Protein AF-A0A1C6MLQ5-F1 (afdb_monomer_lite)

Secondary structure (DSSP, 8-state):
-HHHHHHHHHHHHHHHH-HHHHHHHHS--STT----HHHHHHHHHHHHHHHHHHHHHHHTTSS-SS-HHHHHHHHHHHHHHHHHHHHTTSSPPPPP------

pLDDT: mean 89.49, std 13.29, range [40.31, 98.5]

Structure (mmCIF, N/CA/C/O backbone):
data_AF-A0A1C6MLQ5-F1
#
_entry.id   AF-A0A1C6MLQ5-F1
#
loop_
_atom_site.group_PDB
_atom_site.id
_atom_site.type_symbol
_atom_site.label_atom_id
_atom_site.label_alt_id
_atom_site.label_comp_id
_atom_site.label_asym_id
_atom_site.label_entity_id
_atom_site.label_seq_id
_atom_site.pdbx_PDB_ins_code
_atom_site.Cartn_x
_atom_site.Cartn_y
_atom_site.Cartn_z
_atom_site.occupancy
_atom_site.B_iso_or_equiv
_atom_site.auth_seq_id
_atom_site.auth_comp_id
_atom_site.auth_asym_id
_atom_site.auth_atom_id
_atom_site.pdbx_PDB_model_num
ATOM 1 N N . MET A 1 1 ? -11.086 7.960 8.063 1.00 86.25 1 MET A N 1
ATOM 2 C CA . MET A 1 1 ? -11.393 7.531 6.674 1.00 86.25 1 MET A CA 1
ATOM 3 C C . MET A 1 1 ? -10.691 8.344 5.579 1.00 86.25 1 MET A C 1
ATOM 5 O O . MET A 1 1 ? -10.028 7.730 4.751 1.00 86.25 1 MET A O 1
ATOM 9 N N . THR A 1 2 ? -10.755 9.684 5.557 1.00 92.50 2 THR A N 1
ATOM 10 C CA . THR A 1 2 ? -10.156 10.511 4.477 1.00 92.50 2 THR A CA 1
ATOM 11 C C . THR A 1 2 ? -8.665 10.255 4.243 1.00 92.50 2 THR A C 1
ATOM 13 O O . THR A 1 2 ? -8.255 10.014 3.114 1.00 92.50 2 THR A O 1
ATOM 16 N N . ARG A 1 3 ? -7.849 10.227 5.309 1.00 92.50 3 ARG A N 1
ATOM 17 C CA . ARG A 1 3 ? -6.401 9.967 5.201 1.00 92.50 3 ARG A CA 1
ATOM 18 C C . AR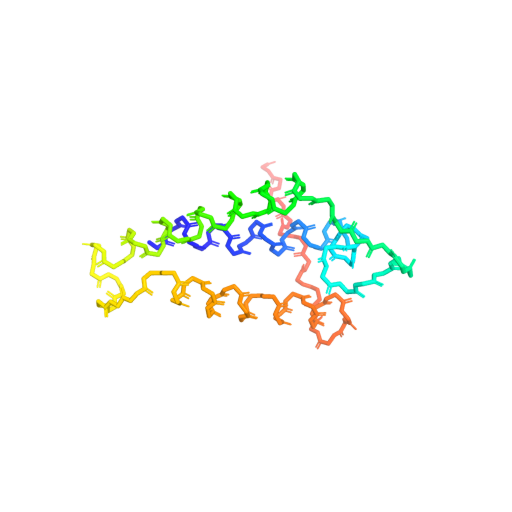G A 1 3 ? -6.094 8.610 4.561 1.00 92.50 3 ARG A C 1
ATOM 20 O O . ARG A 1 3 ? -5.230 8.535 3.699 1.00 92.50 3 ARG A O 1
ATOM 27 N N . LEU A 1 4 ? -6.826 7.566 4.952 1.00 93.38 4 LEU A N 1
ATOM 28 C CA . LEU A 1 4 ? -6.662 6.218 4.406 1.00 93.38 4 LEU A CA 1
ATOM 29 C C . LEU A 1 4 ? -7.022 6.163 2.915 1.00 93.38 4 LEU A C 1
ATOM 31 O O . LEU A 1 4 ? -6.298 5.565 2.128 1.00 93.38 4 LEU A O 1
ATOM 35 N N . SER A 1 5 ? -8.096 6.853 2.520 1.00 93.56 5 SER A N 1
ATOM 36 C CA . SER A 1 5 ? -8.495 6.952 1.109 1.00 93.56 5 SER A CA 1
ATOM 37 C C . SER A 1 5 ? -7.441 7.696 0.283 1.00 93.56 5 SER A C 1
ATOM 39 O O . SER A 1 5 ? -7.050 7.231 -0.782 1.00 93.56 5 SER A O 1
ATOM 41 N N . ASN A 1 6 ? -6.915 8.809 0.807 1.00 94.31 6 ASN A N 1
ATOM 42 C CA . ASN A 1 6 ? -5.864 9.582 0.144 1.00 94.31 6 ASN A CA 1
ATOM 43 C C . ASN A 1 6 ? -4.563 8.784 -0.013 1.00 94.31 6 ASN A C 1
ATOM 45 O O . ASN A 1 6 ? -3.908 8.914 -1.041 1.00 94.31 6 ASN A O 1
ATOM 49 N N . LEU A 1 7 ? -4.199 7.949 0.969 1.00 94.25 7 LEU A N 1
ATOM 50 C CA . LEU A 1 7 ? -3.043 7.054 0.858 1.00 94.25 7 LEU A CA 1
ATOM 51 C C . LEU A 1 7 ? -3.222 6.042 -0.280 1.00 94.25 7 LEU A C 1
ATOM 53 O O . LEU A 1 7 ? -2.306 5.870 -1.078 1.00 94.25 7 LEU A O 1
ATOM 57 N N . GLY A 1 8 ? -4.403 5.425 -0.397 1.00 94.12 8 GLY A N 1
ATOM 58 C CA . GLY A 1 8 ? -4.714 4.516 -1.506 1.00 94.12 8 GLY A CA 1
ATOM 59 C C . GLY A 1 8 ? -4.640 5.208 -2.872 1.00 94.12 8 GLY A C 1
ATOM 60 O O . GLY A 1 8 ? -4.021 4.686 -3.799 1.00 94.12 8 GLY A O 1
ATOM 61 N N . THR A 1 9 ? -5.200 6.418 -2.982 1.00 94.81 9 THR A N 1
ATOM 62 C CA . THR A 1 9 ? -5.115 7.235 -4.203 1.00 94.81 9 THR A CA 1
ATOM 63 C C . THR A 1 9 ? -3.670 7.579 -4.554 1.00 94.81 9 THR A C 1
ATOM 65 O O . THR A 1 9 ? -3.253 7.328 -5.680 1.00 94.81 9 THR A O 1
ATOM 68 N N . ALA A 1 10 ? -2.887 8.082 -3.595 1.00 94.56 10 ALA A N 1
ATOM 69 C CA . ALA A 1 10 ? -1.491 8.453 -3.817 1.00 94.56 10 ALA A CA 1
ATOM 70 C C . ALA A 1 10 ? -0.627 7.244 -4.209 1.00 94.56 10 ALA A C 1
ATOM 72 O O . ALA A 1 10 ? 0.215 7.350 -5.098 1.00 94.56 10 ALA A O 1
ATOM 73 N N . TYR A 1 11 ? -0.869 6.081 -3.593 1.00 94.62 11 TYR A N 1
ATOM 74 C CA . TYR A 1 11 ? -0.200 4.830 -3.946 1.00 94.62 11 TYR A CA 1
ATOM 75 C C . TYR A 1 11 ? -0.447 4.453 -5.411 1.00 94.62 11 TYR A C 1
ATOM 77 O O . TYR A 1 11 ? 0.500 4.196 -6.157 1.00 94.62 11 TYR A O 1
ATOM 85 N N . ARG A 1 12 ? -1.714 4.482 -5.843 1.00 94.81 12 ARG A N 1
ATOM 86 C CA . ARG A 1 12 ? -2.095 4.212 -7.235 1.00 94.81 12 ARG A CA 1
ATOM 87 C C . ARG A 1 12 ? -1.511 5.244 -8.200 1.00 94.81 12 ARG A C 1
ATOM 89 O O . ARG A 1 12 ? -0.950 4.863 -9.222 1.00 94.81 12 ARG A O 1
ATOM 96 N N . GLU A 1 13 ? -1.645 6.534 -7.902 1.00 95.50 13 GLU A N 1
ATOM 97 C CA . GLU A 1 13 ? -1.148 7.615 -8.763 1.00 95.50 13 GLU A CA 1
ATOM 98 C C . GLU A 1 13 ? 0.364 7.519 -8.971 1.00 95.50 13 GLU A C 1
ATOM 100 O O . GLU A 1 13 ? 0.824 7.589 -10.110 1.00 95.50 13 GLU A O 1
ATOM 105 N N . HIS A 1 14 ? 1.124 7.279 -7.900 1.00 94.62 14 HIS A N 1
ATOM 106 C CA . HIS A 1 14 ? 2.568 7.098 -7.994 1.00 94.62 14 HIS A CA 1
ATOM 107 C C . HIS A 1 14 ? 2.930 5.871 -8.836 1.00 94.62 14 HIS A C 1
ATOM 109 O O . HIS A 1 14 ? 3.750 5.974 -9.741 1.00 94.62 14 HIS A O 1
ATOM 115 N N . ALA A 1 15 ? 2.275 4.730 -8.605 1.00 94.75 15 ALA A N 1
ATOM 116 C CA . ALA A 1 15 ? 2.541 3.505 -9.355 1.00 94.75 15 ALA A CA 1
ATOM 117 C C . ALA A 1 15 ? 2.273 3.644 -10.866 1.00 94.75 15 ALA A C 1
ATOM 119 O O . ALA A 1 15 ? 2.998 3.079 -11.683 1.00 94.75 15 ALA A O 1
ATOM 120 N N . LEU A 1 16 ? 1.247 4.412 -11.248 1.00 93.69 16 LEU A N 1
ATOM 121 C CA . LEU A 1 16 ? 0.911 4.660 -12.652 1.00 93.69 16 LEU A CA 1
ATOM 122 C C . LEU A 1 16 ? 1.810 5.710 -13.314 1.00 93.69 16 LEU A C 1
ATOM 124 O O . LEU A 1 16 ? 2.064 5.600 -14.516 1.00 93.69 16 LEU A O 1
ATOM 128 N N . ALA A 1 17 ? 2.259 6.716 -12.557 1.00 95.50 17 ALA A N 1
ATOM 129 C CA . ALA A 1 17 ? 3.205 7.725 -13.028 1.00 95.50 17 ALA A CA 1
ATOM 130 C C . ALA A 1 17 ? 4.619 7.146 -13.191 1.00 95.50 17 ALA A C 1
ATOM 132 O O . ALA A 1 17 ? 5.303 7.459 -14.161 1.00 95.50 17 ALA A O 1
ATOM 133 N N . GLU A 1 18 ? 5.013 6.253 -12.281 1.00 95.12 18 GLU A N 1
ATOM 134 C CA . GLU A 1 18 ? 6.370 5.725 -12.144 1.00 95.12 18 GLU A CA 1
ATOM 135 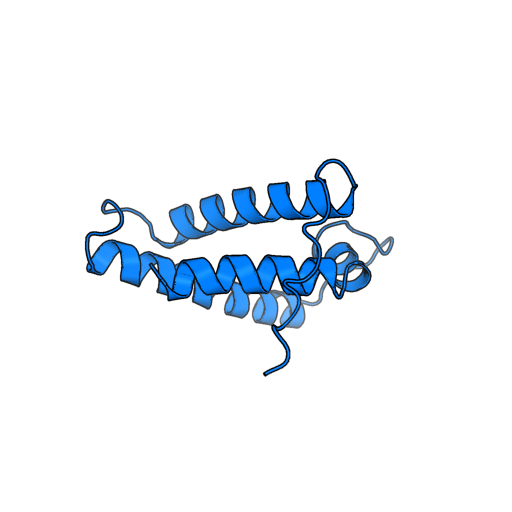C C . GLU A 1 18 ? 6.415 4.180 -12.201 1.00 95.12 18 GLU A C 1
ATOM 137 O O . GLU A 1 18 ? 6.923 3.520 -11.284 1.00 95.12 18 GLU A O 1
ATOM 142 N N . PRO A 1 19 ? 5.915 3.542 -13.281 1.00 92.56 19 PRO A N 1
ATOM 143 C CA . PRO A 1 19 ? 5.790 2.085 -13.347 1.00 92.56 19 PRO A CA 1
ATOM 144 C C . PRO A 1 19 ? 7.144 1.364 -13.285 1.00 92.56 19 PRO A C 1
ATOM 146 O O . PRO A 1 19 ? 7.217 0.237 -12.807 1.00 92.56 19 PRO A O 1
ATOM 149 N N . ALA A 1 20 ? 8.238 1.995 -13.724 1.00 92.06 20 ALA A N 1
ATOM 150 C CA . ALA A 1 20 ? 9.575 1.410 -13.611 1.00 92.06 20 ALA A CA 1
ATOM 151 C C . ALA A 1 20 ? 10.018 1.266 -12.144 1.00 92.06 20 ALA A C 1
ATOM 153 O O . ALA A 1 20 ? 10.507 0.204 -11.757 1.00 92.06 20 ALA A O 1
ATOM 154 N N . TYR A 1 21 ? 9.795 2.290 -11.313 1.00 91.81 21 TYR A N 1
ATOM 155 C CA . TYR A 1 21 ? 10.105 2.227 -9.883 1.00 91.81 21 TYR A CA 1
ATOM 156 C C . TYR A 1 21 ? 9.211 1.221 -9.160 1.00 91.81 21 TYR A C 1
ATOM 158 O O . TYR A 1 21 ? 9.711 0.420 -8.371 1.00 91.81 21 TYR A O 1
ATOM 166 N N . TYR A 1 22 ? 7.919 1.181 -9.498 1.00 93.56 22 TYR A N 1
ATOM 167 C CA . TYR A 1 22 ? 6.996 0.175 -8.969 1.00 93.56 22 TYR A CA 1
ATOM 168 C C . TYR A 1 22 ? 7.508 -1.255 -9.201 1.00 93.56 22 TYR A C 1
ATOM 170 O O . TYR A 1 22 ? 7.556 -2.075 -8.282 1.00 93.56 22 TYR A O 1
ATOM 178 N N . ARG A 1 23 ? 7.982 -1.535 -10.419 1.00 91.88 23 ARG A N 1
ATOM 179 C CA . ARG A 1 23 ? 8.553 -2.832 -10.792 1.00 91.88 23 ARG A CA 1
ATOM 180 C C . ARG A 1 23 ? 9.844 -3.171 -10.049 1.00 91.88 23 ARG A C 1
ATOM 182 O O . ARG A 1 23 ? 10.041 -4.323 -9.667 1.00 91.88 23 ARG A O 1
ATOM 189 N N . VAL A 1 24 ? 10.713 -2.188 -9.812 1.00 91.50 24 VAL A N 1
ATOM 190 C CA . VAL A 1 24 ? 11.918 -2.376 -8.983 1.00 91.50 24 VAL A CA 1
ATOM 191 C C . VAL A 1 24 ? 11.538 -2.737 -7.547 1.00 91.50 24 VAL A C 1
ATOM 193 O O . VAL A 1 24 ? 12.150 -3.628 -6.961 1.00 91.50 24 VAL A O 1
ATOM 196 N N . MET A 1 25 ? 10.519 -2.079 -6.990 1.00 90.62 25 MET A N 1
ATOM 197 C CA . MET A 1 25 ? 10.081 -2.307 -5.612 1.00 90.62 25 MET A CA 1
ATOM 198 C C . MET A 1 25 ? 9.403 -3.669 -5.415 1.00 90.62 25 MET A C 1
ATOM 200 O O . MET A 1 25 ? 9.605 -4.288 -4.371 1.00 90.62 25 MET A O 1
ATOM 204 N N . PHE A 1 26 ? 8.608 -4.139 -6.387 1.00 90.44 26 PHE A N 1
ATOM 205 C CA . PHE A 1 26 ? 7.689 -5.267 -6.166 1.00 90.44 26 PHE A CA 1
ATOM 206 C C . PHE A 1 26 ? 7.798 -6.432 -7.164 1.00 90.44 26 PHE A C 1
ATOM 208 O O . PHE A 1 26 ? 7.446 -7.552 -6.806 1.00 90.44 26 PHE A O 1
ATOM 215 N N . GLU A 1 27 ? 8.309 -6.223 -8.381 1.00 86.69 27 GLU A N 1
ATOM 216 C CA . GLU A 1 27 ? 8.279 -7.228 -9.466 1.00 86.69 27 GLU A CA 1
ATOM 217 C C . GLU A 1 27 ? 9.649 -7.854 -9.775 1.00 86.69 27 GLU A C 1
ATOM 219 O O . GLU A 1 27 ? 9.800 -8.537 -10.784 1.00 86.69 27 GLU A O 1
ATOM 224 N N . GLN A 1 28 ? 10.664 -7.641 -8.926 1.00 84.19 28 GLN A N 1
ATOM 225 C CA . GLN A 1 28 ? 12.021 -8.180 -9.138 1.00 84.19 28 GLN A CA 1
ATOM 226 C C . GLN A 1 28 ? 12.590 -7.830 -10.532 1.00 84.19 28 GLN A C 1
ATOM 228 O O . GLN A 1 28 ? 13.257 -8.638 -11.176 1.00 84.19 28 GLN A O 1
ATOM 233 N N . ALA A 1 29 ? 12.331 -6.610 -11.011 1.00 87.06 29 ALA A N 1
ATOM 234 C CA . ALA A 1 29 ? 12.623 -6.215 -12.391 1.00 87.06 29 ALA A CA 1
ATOM 235 C C . ALA A 1 29 ? 14.113 -6.203 -12.772 1.00 87.06 29 ALA A C 1
ATOM 237 O O . ALA A 1 29 ? 14.448 -6.162 -13.955 1.00 87.06 29 ALA A O 1
ATOM 238 N N . VAL A 1 30 ? 15.007 -6.221 -11.782 1.00 89.62 30 VAL A N 1
ATOM 239 C CA . VAL A 1 30 ? 16.457 -6.238 -11.977 1.00 89.62 30 VAL A CA 1
ATOM 240 C C . VAL A 1 30 ? 17.005 -7.567 -11.446 1.00 89.62 30 VAL A C 1
ATOM 242 O O . VAL A 1 30 ? 17.006 -7.778 -10.230 1.00 89.62 30 VAL A O 1
ATOM 245 N N . PRO A 1 31 ? 17.489 -8.470 -12.320 1.00 90.81 31 PRO A N 1
ATOM 246 C CA . PRO A 1 31 ? 18.065 -9.740 -11.895 1.00 90.81 31 PRO A CA 1
ATOM 247 C C . PRO A 1 31 ? 19.196 -9.549 -10.882 1.00 90.81 31 PRO A C 1
ATOM 249 O O . PRO A 1 31 ? 20.128 -8.780 -11.104 1.00 90.81 31 PRO A O 1
ATOM 252 N N . GLY A 1 32 ? 19.111 -10.257 -9.756 1.00 90.38 32 GLY A N 1
ATOM 253 C CA . GLY A 1 32 ? 20.127 -10.214 -8.700 1.00 90.38 32 GLY A CA 1
ATOM 254 C C . GLY A 1 32 ? 20.106 -8.955 -7.828 1.00 90.38 32 GLY A C 1
ATOM 255 O O . GLY A 1 32 ? 20.874 -8.887 -6.868 1.00 90.38 32 GLY A O 1
ATOM 256 N N . PHE A 1 33 ? 19.224 -7.987 -8.096 1.00 90.81 33 PHE A N 1
ATOM 257 C CA . PHE A 1 33 ? 19.053 -6.842 -7.212 1.00 90.81 33 PHE A CA 1
ATOM 258 C C . PHE A 1 33 ? 18.469 -7.283 -5.870 1.00 90.81 33 PHE A C 1
ATOM 260 O O . PHE A 1 33 ? 17.472 -8.002 -5.801 1.00 90.81 33 PHE A O 1
ATOM 267 N N . ARG A 1 34 ? 19.082 -6.810 -4.787 1.00 89.94 34 ARG A N 1
ATOM 268 C CA . ARG A 1 34 ? 18.533 -6.901 -3.438 1.00 89.94 34 ARG A CA 1
ATOM 269 C C . ARG A 1 34 ? 18.586 -5.517 -2.802 1.00 89.94 34 ARG A C 1
ATOM 271 O O . ARG A 1 34 ? 19.652 -4.900 -2.838 1.00 89.94 34 ARG A O 1
ATOM 278 N N . PRO A 1 35 ? 17.479 -5.024 -2.222 1.00 89.62 35 PRO A N 1
ATOM 279 C CA . PRO A 1 35 ? 17.505 -3.758 -1.507 1.00 89.62 35 PRO A CA 1
ATOM 280 C C . PRO A 1 35 ? 18.462 -3.852 -0.314 1.00 89.62 35 PRO A C 1
ATOM 282 O O . PRO A 1 35 ? 18.579 -4.900 0.328 1.00 89.62 35 PRO A O 1
ATOM 285 N N . SER A 1 36 ? 19.151 -2.751 -0.020 1.00 93.88 36 SER A N 1
ATOM 286 C CA . SER A 1 36 ? 19.985 -2.650 1.176 1.00 93.88 36 SER A CA 1
ATOM 287 C C . SER A 1 36 ? 19.123 -2.677 2.444 1.00 93.88 36 SER A C 1
ATOM 289 O O . SER A 1 36 ? 17.924 -2.392 2.409 1.00 93.88 36 SER A O 1
ATOM 291 N N . ALA A 1 37 ? 19.742 -2.973 3.589 1.00 94.31 37 ALA A N 1
ATOM 292 C CA . ALA A 1 37 ? 19.061 -2.896 4.882 1.00 94.31 37 ALA A CA 1
ATOM 293 C C . ALA A 1 37 ? 18.503 -1.486 5.157 1.00 94.31 37 ALA A C 1
ATOM 295 O O . ALA A 1 37 ? 17.399 -1.351 5.675 1.00 94.31 37 ALA A O 1
ATOM 296 N N . GLU A 1 38 ? 19.230 -0.445 4.746 1.00 94.50 38 GLU A N 1
ATOM 297 C CA . GLU A 1 38 ? 18.781 0.947 4.833 1.00 94.50 38 GLU A CA 1
ATOM 298 C C . GLU A 1 38 ? 17.540 1.201 3.966 1.00 94.50 38 GLU A C 1
ATOM 300 O O . GLU A 1 38 ? 16.557 1.758 4.449 1.00 94.50 38 GLU A O 1
ATOM 305 N N . ALA A 1 39 ? 17.532 0.723 2.716 1.00 90.88 39 ALA A N 1
ATOM 306 C CA . ALA A 1 39 ? 16.374 0.857 1.835 1.00 90.88 39 ALA A CA 1
ATOM 307 C C . ALA A 1 39 ? 15.138 0.133 2.396 1.00 90.88 39 ALA A C 1
ATOM 309 O O . ALA A 1 39 ? 14.027 0.657 2.324 1.00 90.88 39 ALA A O 1
ATOM 310 N N . LEU A 1 40 ? 15.325 -1.046 2.999 1.00 90.19 40 LEU A N 1
ATOM 311 C CA . LEU A 1 40 ? 14.251 -1.778 3.676 1.00 90.19 40 LEU A CA 1
ATOM 312 C C . LEU A 1 40 ? 13.731 -1.033 4.913 1.00 90.19 40 LEU A C 1
ATOM 314 O O . LEU A 1 40 ? 12.521 -0.997 5.132 1.00 90.19 40 LEU A O 1
ATOM 318 N N . ALA A 1 41 ? 14.617 -0.410 5.693 1.00 90.75 41 ALA A N 1
ATOM 319 C CA . ALA A 1 41 ? 14.223 0.405 6.840 1.00 90.75 41 ALA A CA 1
ATOM 320 C C . ALA A 1 41 ? 13.390 1.619 6.400 1.00 90.75 41 ALA A C 1
ATOM 322 O O . ALA A 1 41 ? 12.318 1.861 6.950 1.00 90.75 41 ALA A O 1
ATOM 323 N N . VAL A 1 42 ? 13.816 2.327 5.349 1.00 89.50 42 VAL A N 1
ATOM 324 C CA . VAL A 1 42 ? 13.047 3.435 4.760 1.00 89.50 42 VAL A CA 1
ATOM 325 C C . VAL A 1 42 ? 11.689 2.947 4.246 1.00 89.50 42 VAL A C 1
ATOM 327 O O . VAL A 1 42 ? 10.667 3.570 4.534 1.00 89.50 42 VAL A O 1
ATOM 330 N N . ALA A 1 43 ? 11.635 1.807 3.553 1.00 87.69 43 ALA A N 1
ATOM 331 C CA . ALA A 1 43 ? 10.374 1.234 3.081 1.00 87.69 43 ALA A CA 1
ATOM 332 C C . ALA A 1 43 ? 9.402 0.914 4.233 1.00 87.69 43 ALA A C 1
ATOM 334 O O . ALA A 1 43 ? 8.200 1.152 4.103 1.00 87.69 43 ALA A O 1
ATOM 335 N N . ALA A 1 44 ? 9.907 0.437 5.376 1.00 87.75 44 ALA A N 1
ATOM 336 C CA . ALA A 1 44 ? 9.086 0.182 6.559 1.00 87.75 44 ALA A CA 1
ATOM 337 C C . ALA A 1 44 ? 8.418 1.465 7.085 1.00 87.75 44 ALA A C 1
ATOM 339 O O . ALA A 1 44 ? 7.222 1.443 7.381 1.00 87.75 44 ALA A O 1
ATOM 340 N N . THR A 1 45 ? 9.131 2.599 7.099 1.00 88.38 45 THR A N 1
ATOM 341 C CA . THR A 1 45 ? 8.557 3.888 7.539 1.00 88.38 45 THR A CA 1
ATOM 342 C C . THR A 1 45 ? 7.394 4.357 6.664 1.00 88.38 45 THR A C 1
ATOM 344 O O . THR A 1 45 ? 6.425 4.931 7.161 1.00 88.38 45 THR A O 1
ATOM 347 N N . ALA A 1 46 ? 7.417 4.056 5.361 1.00 83.69 46 ALA A N 1
ATOM 348 C CA . ALA A 1 46 ? 6.308 4.397 4.471 1.00 83.69 46 ALA A CA 1
ATOM 349 C C . ALA A 1 46 ? 5.027 3.628 4.844 1.00 83.69 46 ALA A C 1
ATOM 351 O O . ALA A 1 46 ? 3.914 4.147 4.716 1.00 83.69 46 ALA A O 1
ATOM 352 N N . PHE A 1 47 ? 5.177 2.403 5.355 1.00 90.38 47 PHE A N 1
ATOM 353 C CA . PHE A 1 47 ? 4.056 1.574 5.781 1.00 90.38 47 PHE A CA 1
ATOM 354 C C . PHE A 1 47 ? 3.419 2.063 7.092 1.00 90.38 47 PHE A C 1
ATOM 356 O O . PHE A 1 47 ? 2.204 1.939 7.266 1.00 90.38 47 PHE A O 1
ATOM 363 N N . GLU A 1 48 ? 4.189 2.696 7.982 1.00 93.94 48 GLU A N 1
ATOM 364 C CA . GLU A 1 48 ? 3.685 3.249 9.251 1.00 93.94 48 GLU A CA 1
ATOM 365 C C . GLU A 1 48 ? 2.547 4.256 9.043 1.00 93.94 48 GLU A C 1
ATOM 367 O O . GLU A 1 48 ? 1.585 4.279 9.814 1.00 93.94 48 GLU A O 1
ATOM 372 N N . ALA A 1 49 ? 2.588 5.038 7.959 1.00 92.75 49 ALA A N 1
ATOM 373 C CA . ALA A 1 49 ? 1.513 5.966 7.611 1.00 92.75 49 ALA A CA 1
ATOM 374 C C . ALA A 1 49 ? 0.169 5.254 7.368 1.00 92.75 49 ALA A C 1
ATOM 376 O O . ALA A 1 49 ? -0.884 5.798 7.718 1.00 92.75 49 ALA A O 1
ATOM 377 N N . SER A 1 50 ? 0.204 4.043 6.803 1.00 94.56 50 SER A N 1
ATOM 378 C CA . SER A 1 50 ? -0.984 3.212 6.578 1.00 94.56 50 SER A CA 1
ATOM 379 C C . SER A 1 50 ? -1.517 2.662 7.895 1.00 94.56 50 SER A C 1
ATOM 381 O O . SER A 1 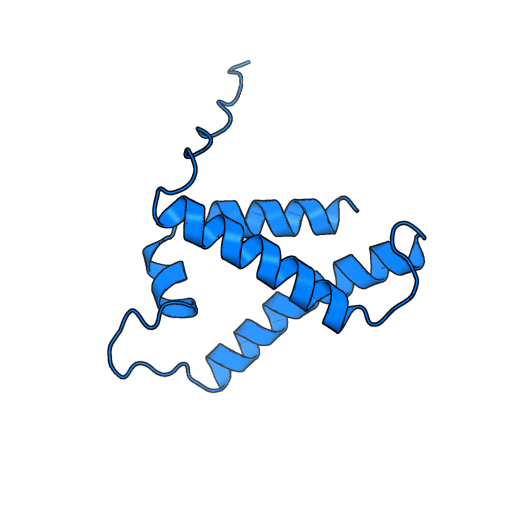50 ? -2.706 2.817 8.174 1.00 94.56 50 SER A O 1
ATOM 383 N N . THR A 1 51 ? -0.641 2.117 8.745 1.00 97.12 51 THR A N 1
ATOM 384 C CA . THR A 1 51 ? -1.011 1.641 10.087 1.00 97.12 51 THR A CA 1
ATOM 385 C C . THR A 1 51 ? -1.642 2.762 10.913 1.00 97.12 51 THR A C 1
ATOM 387 O O . THR A 1 51 ? -2.740 2.591 11.432 1.00 97.12 51 THR A O 1
ATOM 390 N N . ALA A 1 52 ? -1.032 3.951 10.945 1.00 97.38 52 ALA A N 1
ATOM 391 C CA . ALA A 1 52 ? -1.566 5.103 11.672 1.00 97.38 52 ALA A CA 1
ATOM 392 C C . ALA A 1 52 ? -2.934 5.565 11.135 1.00 97.38 52 ALA A C 1
ATOM 394 O O . ALA A 1 52 ? -3.820 5.947 11.903 1.00 97.38 52 ALA A O 1
ATOM 395 N N . ALA A 1 53 ? -3.137 5.529 9.813 1.00 97.19 53 ALA A N 1
ATOM 396 C CA . ALA A 1 53 ? -4.424 5.870 9.212 1.00 97.19 53 ALA A CA 1
ATOM 397 C C . ALA A 1 53 ? -5.517 4.843 9.552 1.00 97.19 53 ALA A C 1
ATOM 399 O O . ALA A 1 53 ? -6.675 5.233 9.728 1.00 97.19 53 ALA A O 1
ATOM 400 N N . VAL A 1 54 ? -5.159 3.561 9.659 1.00 98.25 54 VAL A N 1
ATOM 401 C CA . VAL A 1 54 ? -6.059 2.490 10.104 1.00 98.25 54 VAL A CA 1
ATOM 402 C C . VAL A 1 54 ? -6.391 2.633 11.587 1.00 98.25 54 VAL A C 1
ATOM 404 O O . VAL A 1 54 ? -7.574 2.603 11.916 1.00 98.25 54 VAL A O 1
ATOM 407 N N . THR A 1 55 ? -5.407 2.880 12.458 1.00 98.38 55 THR A N 1
ATOM 408 C CA . THR A 1 55 ? -5.632 3.158 13.889 1.00 98.38 55 THR A CA 1
ATOM 409 C C . THR A 1 55 ? -6.648 4.281 14.068 1.00 98.38 55 THR A C 1
ATOM 411 O O . THR A 1 55 ? -7.669 4.085 14.714 1.00 98.38 55 THR A O 1
ATOM 414 N N . ALA A 1 56 ? -6.478 5.403 13.362 1.00 98.06 56 ALA A N 1
ATOM 415 C CA . ALA A 1 56 ? -7.442 6.503 13.414 1.00 98.06 56 ALA A CA 1
ATOM 416 C C . ALA A 1 56 ? -8.855 6.113 12.920 1.00 98.06 56 ALA A C 1
ATOM 418 O O . ALA A 1 56 ? -9.853 6.703 13.341 1.00 98.06 56 ALA A O 1
ATOM 419 N N . CYS A 1 57 ? -8.978 5.143 12.006 1.00 98.31 57 CYS A N 1
ATOM 420 C CA . CYS A 1 57 ? -10.283 4.621 11.585 1.00 98.31 57 CYS A CA 1
ATOM 421 C C . CYS A 1 57 ? -10.913 3.706 12.646 1.00 98.31 57 CYS A C 1
ATOM 423 O O . CYS A 1 57 ? -12.132 3.727 12.791 1.00 98.31 57 CYS A O 1
ATOM 425 N N . ILE A 1 58 ? -10.109 2.950 13.395 1.00 98.50 58 ILE A N 1
ATOM 426 C CA . ILE A 1 58 ? -10.575 2.147 14.533 1.00 98.50 58 ILE A CA 1
ATOM 427 C C . ILE A 1 58 ? -11.018 3.068 15.677 1.00 98.50 58 ILE A C 1
ATOM 429 O O . ILE A 1 58 ? -12.147 2.951 16.143 1.00 98.50 58 ILE A O 1
ATOM 433 N N . ASP A 1 59 ? -10.187 4.042 16.057 1.00 98.00 59 ASP A N 1
ATOM 434 C CA . ASP A 1 59 ? -10.453 4.966 17.171 1.00 98.00 59 ASP A CA 1
ATOM 435 C C . ASP A 1 59 ? -11.707 5.824 16.945 1.00 98.00 59 ASP A C 1
ATOM 437 O O . ASP A 1 59 ? -12.419 6.173 17.883 1.00 98.00 59 ASP A O 1
ATOM 441 N N . SER A 1 60 ? -12.009 6.146 15.684 1.00 97.56 60 SER A N 1
ATOM 442 C CA . SER A 1 60 ? -13.234 6.867 15.307 1.00 97.56 60 SER A CA 1
ATOM 443 C C . SER A 1 60 ? -14.473 5.973 15.171 1.00 97.56 60 SER A C 1
ATOM 445 O O . SER A 1 60 ? -15.549 6.476 14.852 1.00 97.56 60 SER A O 1
ATOM 447 N N . GLY A 1 61 ? -14.340 4.657 15.363 1.00 97.75 61 GLY A N 1
ATOM 448 C CA . GLY A 1 61 ? -15.419 3.680 15.193 1.00 97.75 61 GLY A CA 1
ATOM 449 C C . GLY A 1 61 ? -15.808 3.405 13.737 1.00 97.75 61 GLY A C 1
ATOM 450 O O . GLY A 1 61 ? -16.780 2.695 13.488 1.00 97.75 61 GLY A O 1
ATOM 451 N N . 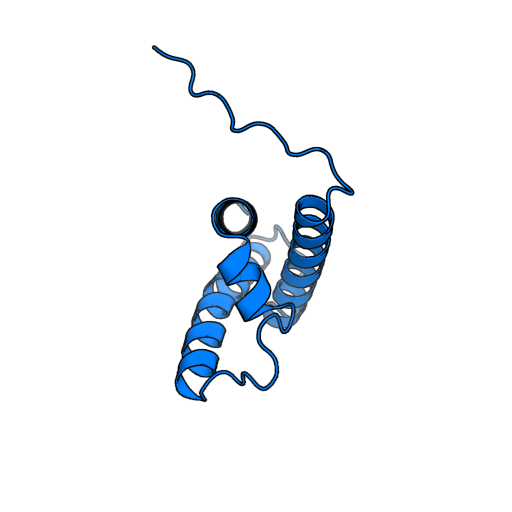ALA A 1 62 ? -15.069 3.944 12.761 1.00 97.56 62 ALA A N 1
ATOM 452 C CA . ALA A 1 62 ? -15.314 3.679 11.345 1.00 97.56 62 ALA A CA 1
ATOM 453 C C . ALA A 1 62 ? -14.965 2.230 10.973 1.00 97.56 62 ALA A C 1
ATOM 455 O O . ALA A 1 62 ? -15.630 1.632 10.127 1.00 97.56 62 ALA A O 1
ATOM 456 N N . PHE A 1 63 ? -13.926 1.670 11.599 1.00 97.81 63 PHE A N 1
ATOM 457 C CA . PHE A 1 63 ? -13.557 0.258 11.507 1.00 97.81 63 PHE A CA 1
ATOM 458 C C . PHE A 1 63 ? -13.884 -0.469 12.812 1.00 97.81 63 PHE A C 1
ATOM 460 O O . PHE A 1 63 ? -13.883 0.122 13.890 1.00 97.81 63 PHE A O 1
ATOM 467 N N . ARG A 1 64 ? -14.138 -1.779 12.715 1.00 97.50 64 ARG A N 1
ATOM 468 C CA .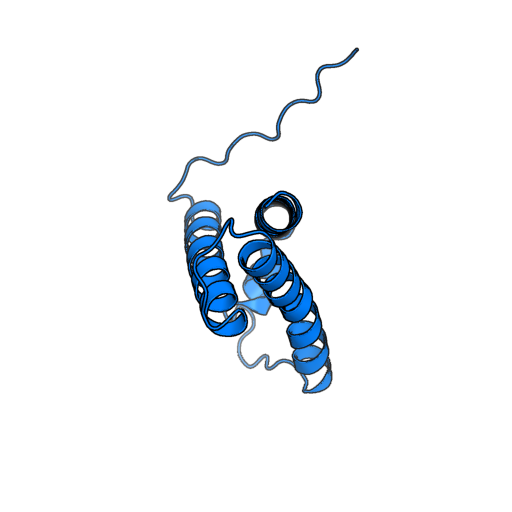 ARG A 1 64 ? -14.250 -2.640 13.899 1.00 97.50 64 ARG A CA 1
ATOM 469 C C . ARG A 1 64 ? -12.895 -2.703 14.626 1.00 97.50 64 ARG A C 1
ATOM 471 O O . ARG A 1 64 ? -11.867 -2.643 13.949 1.00 97.50 64 ARG A O 1
ATOM 478 N N . PRO A 1 65 ? -12.876 -2.874 15.961 1.00 97.56 65 PRO A N 1
ATOM 479 C CA . PRO A 1 65 ? -11.639 -3.122 16.699 1.00 97.56 65 PRO A CA 1
ATOM 480 C C . PRO A 1 65 ? -10.860 -4.322 16.140 1.00 97.56 65 PRO A C 1
ATOM 482 O O . PRO A 1 65 ? -11.463 -5.335 15.781 1.00 97.56 65 PRO A O 1
ATOM 485 N N . GLY A 1 66 ? -9.531 -4.212 16.083 1.00 97.06 66 GLY A N 1
ATOM 486 C CA . GLY A 1 66 ? -8.632 -5.247 15.564 1.00 97.06 66 GLY A CA 1
ATOM 487 C C . GLY A 1 66 ? -7.177 -4.774 15.501 1.00 97.06 66 GLY A C 1
ATOM 488 O O . GLY A 1 66 ? -6.877 -3.642 15.885 1.00 97.06 66 GLY A O 1
ATOM 489 N N . ASP A 1 67 ? -6.275 -5.629 15.010 1.00 98.19 67 ASP A N 1
ATOM 490 C CA . ASP A 1 67 ? -4.879 -5.247 14.772 1.00 98.19 67 ASP A CA 1
ATOM 491 C C . ASP A 1 67 ? -4.781 -4.309 13.557 1.00 98.19 67 ASP A C 1
ATOM 493 O O . ASP A 1 67 ? -5.003 -4.700 12.407 1.00 98.19 67 ASP A O 1
ATOM 497 N N . ALA A 1 68 ? -4.424 -3.049 13.816 1.00 97.75 68 ALA A N 1
ATOM 498 C CA . ALA A 1 68 ? -4.266 -2.036 12.783 1.00 97.75 68 ALA A CA 1
ATOM 499 C C . ALA A 1 68 ? -3.192 -2.409 11.750 1.00 97.75 68 ALA A C 1
ATOM 501 O O . ALA A 1 68 ? -3.334 -2.064 10.574 1.00 97.75 68 ALA A O 1
ATOM 502 N N . GLN A 1 69 ? -2.136 -3.118 12.158 1.00 97.06 69 GLN A N 1
ATOM 503 C CA . GLN A 1 69 ? -1.064 -3.519 11.255 1.00 97.06 69 GLN A CA 1
ATOM 504 C C . GLN A 1 69 ? -1.528 -4.628 10.306 1.00 97.06 69 GLN A C 1
ATOM 506 O O . GLN A 1 69 ? -1.220 -4.582 9.113 1.00 97.06 69 GLN A O 1
ATOM 511 N N . GLU A 1 70 ? -2.285 -5.606 10.799 1.00 98.00 70 GLU A N 1
ATOM 512 C CA . GLU A 1 70 ? -2.889 -6.650 9.967 1.00 98.00 70 GLU A CA 1
ATOM 513 C C . GLU A 1 70 ? -3.905 -6.066 8.979 1.00 98.00 70 GLU A C 1
ATOM 515 O O . GLU A 1 70 ? -3.822 -6.319 7.775 1.00 98.00 70 GLU A O 1
ATOM 520 N N . ILE A 1 71 ? -4.800 -5.195 9.451 1.00 98.06 71 ILE A N 1
ATOM 521 C CA . ILE A 1 71 ? -5.776 -4.514 8.593 1.00 98.06 71 ILE A CA 1
ATOM 522 C C . ILE A 1 71 ? -5.061 -3.672 7.523 1.00 98.06 71 ILE A C 1
ATOM 524 O O . ILE A 1 71 ? -5.425 -3.734 6.347 1.00 98.06 71 ILE A O 1
ATOM 528 N N . ALA A 1 72 ? -4.011 -2.928 7.888 1.00 96.94 72 ALA A N 1
ATOM 529 C CA . ALA A 1 72 ? -3.213 -2.162 6.930 1.00 96.94 72 ALA A CA 1
ATOM 530 C C . ALA A 1 72 ? -2.560 -3.061 5.868 1.00 96.94 72 ALA A C 1
ATOM 532 O O . ALA A 1 72 ? -2.559 -2.700 4.690 1.00 96.94 72 ALA A O 1
ATOM 533 N N . LYS A 1 73 ? -2.056 -4.246 6.245 1.00 96.69 73 LYS A N 1
ATOM 534 C CA . LYS A 1 73 ? -1.471 -5.213 5.296 1.00 96.69 73 LYS A CA 1
ATOM 535 C C . LYS A 1 73 ? -2.514 -5.726 4.309 1.00 96.69 73 LYS A C 1
ATOM 537 O O . LYS A 1 73 ? -2.222 -5.796 3.120 1.00 96.69 73 LYS A O 1
ATOM 542 N N . ILE A 1 74 ? -3.724 -6.036 4.775 1.00 97.25 74 ILE A N 1
ATOM 543 C CA . ILE A 1 74 ? -4.827 -6.500 3.918 1.00 97.25 74 ILE A CA 1
ATOM 544 C C . ILE A 1 74 ? -5.234 -5.408 2.922 1.00 97.25 74 ILE A C 1
ATOM 546 O O . ILE A 1 74 ? -5.356 -5.668 1.725 1.00 97.25 74 ILE A O 1
ATOM 550 N N . LEU A 1 75 ? -5.400 -4.171 3.398 1.00 96.19 75 LEU A N 1
ATOM 551 C CA . LEU A 1 75 ? -5.743 -3.031 2.545 1.00 96.19 75 LEU A CA 1
ATOM 552 C C . LEU A 1 75 ? -4.650 -2.731 1.518 1.00 96.19 75 LEU A C 1
ATOM 554 O O . LEU A 1 75 ? -4.951 -2.441 0.356 1.00 96.19 75 LEU A O 1
ATOM 558 N N . TRP A 1 76 ? -3.387 -2.827 1.932 1.00 95.69 76 TRP A N 1
ATOM 559 C CA . TRP A 1 76 ? -2.255 -2.682 1.032 1.00 95.69 76 TRP A CA 1
ATOM 560 C C . TRP A 1 76 ? -2.213 -3.808 -0.001 1.00 95.69 76 TRP A C 1
ATOM 562 O O . TRP A 1 76 ? -2.085 -3.507 -1.180 1.00 95.69 76 TRP A O 1
ATOM 572 N N . ALA A 1 77 ? -2.418 -5.069 0.388 1.00 96.81 77 ALA A N 1
ATOM 573 C CA . ALA A 1 77 ? -2.464 -6.202 -0.536 1.00 96.81 77 ALA A CA 1
ATOM 574 C C . ALA A 1 77 ? -3.582 -6.055 -1.584 1.00 96.81 77 ALA A C 1
ATOM 576 O O . ALA A 1 77 ? -3.346 -6.269 -2.773 1.00 96.81 77 ALA A O 1
ATOM 577 N N . ALA A 1 78 ? -4.777 -5.625 -1.165 1.00 96.25 78 ALA A N 1
ATOM 578 C CA . ALA A 1 78 ? -5.887 -5.356 -2.078 1.00 96.25 78 ALA A CA 1
ATOM 579 C C . ALA A 1 78 ? -5.558 -4.216 -3.058 1.00 96.25 78 ALA A C 1
ATOM 581 O O . ALA A 1 78 ? -5.763 -4.351 -4.265 1.00 96.25 78 ALA A O 1
ATOM 582 N N . SER A 1 79 ? -4.995 -3.115 -2.550 1.00 95.12 79 SER A N 1
ATOM 583 C CA . SER A 1 79 ? -4.579 -1.972 -3.374 1.00 95.12 79 SER A CA 1
ATOM 584 C C . SER A 1 79 ? -3.454 -2.349 -4.340 1.00 95.12 79 SER A C 1
ATOM 586 O O . SER A 1 79 ? -3.494 -1.977 -5.508 1.00 95.12 79 SER A O 1
ATOM 588 N N . HIS A 1 80 ? -2.473 -3.117 -3.868 1.00 95.69 80 HIS A N 1
ATOM 589 C CA . HIS A 1 80 ? -1.354 -3.630 -4.645 1.00 95.69 80 HIS A CA 1
ATOM 590 C C . HIS A 1 80 ? -1.848 -4.498 -5.801 1.00 95.69 80 HIS A C 1
ATOM 592 O O . HIS A 1 80 ? -1.541 -4.197 -6.948 1.00 95.69 80 HIS A O 1
ATOM 598 N N . GLY A 1 81 ? -2.697 -5.494 -5.527 1.00 95.19 81 GLY A N 1
ATOM 599 C CA . GLY A 1 81 ? -3.280 -6.343 -6.567 1.00 95.19 81 GLY A CA 1
ATOM 600 C C . GLY A 1 81 ? -4.060 -5.544 -7.614 1.00 95.19 81 GLY A C 1
ATOM 601 O O . GLY A 1 81 ? -3.877 -5.759 -8.810 1.00 95.19 81 GLY A O 1
ATOM 602 N N . ALA A 1 82 ? -4.878 -4.579 -7.183 1.00 94.88 82 ALA A N 1
ATOM 603 C CA . ALA A 1 82 ? -5.636 -3.731 -8.101 1.00 94.88 82 ALA A CA 1
ATOM 604 C C . ALA A 1 82 ? -4.727 -2.888 -9.013 1.00 94.88 82 ALA A C 1
ATOM 606 O O . ALA A 1 82 ? -4.948 -2.829 -10.223 1.00 94.88 82 ALA A O 1
ATOM 607 N N . VAL A 1 83 ? -3.685 -2.276 -8.446 1.00 94.94 83 VAL A N 1
ATOM 608 C CA . VAL A 1 83 ? -2.707 -1.465 -9.183 1.00 94.94 83 VAL A CA 1
ATOM 609 C C . VAL A 1 83 ? -1.878 -2.318 -10.143 1.00 94.94 83 VAL A C 1
ATOM 611 O O . VAL A 1 83 ? -1.722 -1.930 -11.299 1.00 94.94 83 VAL A O 1
ATOM 614 N N . SER A 1 84 ? -1.398 -3.490 -9.718 1.00 94.38 84 SER A N 1
ATOM 615 C CA . SER A 1 84 ? -0.651 -4.411 -10.585 1.00 94.38 84 SER A CA 1
ATOM 616 C C . SER A 1 84 ? -1.487 -4.856 -11.785 1.00 94.38 84 SER A C 1
ATOM 618 O O . SER A 1 84 ? -1.002 -4.849 -12.916 1.00 94.38 84 SER A O 1
ATOM 620 N N . LEU A 1 85 ? -2.768 -5.180 -11.569 1.00 94.56 85 LEU A N 1
ATOM 621 C CA . LEU A 1 85 ? -3.699 -5.531 -12.647 1.00 94.56 85 LEU A CA 1
ATOM 622 C C . LEU A 1 85 ? -3.949 -4.355 -13.602 1.00 94.56 85 LEU A C 1
ATOM 624 O O . LEU A 1 85 ? -4.026 -4.556 -14.814 1.00 94.56 85 LEU A O 1
ATOM 628 N N . GLU A 1 86 ? -4.036 -3.127 -13.089 1.00 94.12 8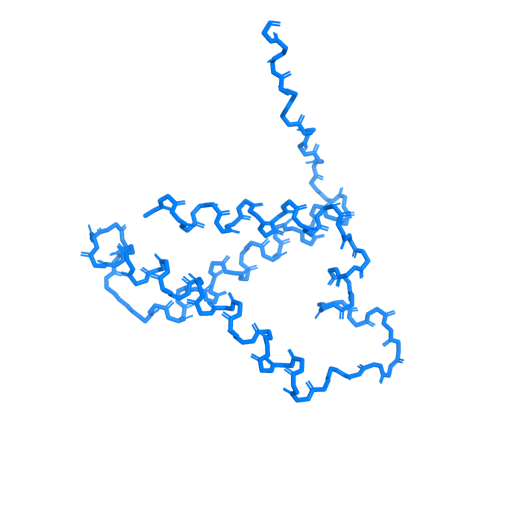6 GLU A N 1
ATOM 629 C CA . GLU A 1 86 ? -4.162 -1.928 -13.922 1.00 94.12 86 GLU A CA 1
ATOM 630 C C . GLU A 1 86 ? -2.893 -1.659 -14.749 1.00 94.12 86 GLU A C 1
ATOM 632 O O . GLU A 1 86 ? -2.987 -1.383 -15.945 1.00 94.12 86 GLU A O 1
ATOM 637 N N . ILE A 1 87 ? -1.704 -1.789 -14.151 1.00 92.38 87 ILE A N 1
ATOM 638 C CA . ILE A 1 87 ? -0.416 -1.652 -14.853 1.00 92.38 87 ILE A CA 1
ATOM 639 C C . ILE A 1 87 ? -0.275 -2.713 -15.952 1.00 92.38 87 ILE A C 1
ATOM 641 O O . ILE A 1 87 ? 0.208 -2.405 -17.042 1.00 92.38 87 ILE A O 1
ATOM 645 N N . ALA A 1 88 ? -0.735 -3.938 -15.692 1.00 92.31 88 ALA A N 1
ATOM 646 C CA . ALA A 1 88 ? -0.753 -5.034 -16.659 1.00 92.31 88 ALA A CA 1
ATOM 647 C C . ALA A 1 88 ? -1.834 -4.888 -17.752 1.00 92.31 88 ALA A C 1
ATOM 649 O O . ALA A 1 88 ? -1.873 -5.692 -18.682 1.00 92.31 88 ALA A O 1
ATOM 650 N N . GLY A 1 89 ? -2.701 -3.872 -17.674 1.00 92.69 89 GLY A N 1
ATOM 651 C CA . GLY A 1 89 ? -3.748 -3.613 -18.666 1.00 92.69 89 GLY A CA 1
ATOM 652 C C . GLY A 1 89 ? -5.000 -4.481 -18.518 1.00 92.69 89 GLY A C 1
ATOM 653 O O . GLY A 1 89 ? -5.833 -4.502 -19.421 1.00 92.69 89 GLY A O 1
ATOM 654 N N . HIS A 1 90 ? -5.169 -5.180 -17.391 1.00 93.88 90 HIS A N 1
ATOM 655 C CA . HIS A 1 90 ? -6.385 -5.948 -17.099 1.00 93.88 90 HIS A CA 1
ATOM 656 C C . HIS A 1 90 ? -7.563 -5.061 -16.679 1.00 93.88 90 HIS A C 1
ATOM 658 O O . HIS A 1 90 ? -8.715 -5.480 -16.792 1.00 93.88 90 HIS A O 1
ATOM 664 N N . PHE A 1 91 ? -7.289 -3.831 -16.234 1.00 88.88 91 PHE A N 1
ATOM 665 C CA . PHE A 1 91 ? -8.298 -2.810 -15.961 1.00 88.88 91 PHE A CA 1
ATOM 666 C C . PHE A 1 91 ? -8.124 -1.599 -16.883 1.00 88.88 91 PHE A C 1
ATOM 668 O O . PHE A 1 91 ? -6.993 -1.251 -17.233 1.00 88.88 91 PHE A O 1
ATOM 675 N N . PRO A 1 92 ? -9.223 -0.928 -17.276 1.00 77.94 92 PRO A N 1
ATOM 676 C CA . PRO A 1 92 ? -9.126 0.315 -18.022 1.00 77.94 92 PRO A CA 1
ATOM 677 C C . PRO A 1 92 ? -8.397 1.358 -17.173 1.00 77.94 92 PRO A C 1
ATOM 679 O O . PRO A 1 92 ? -8.777 1.612 -16.028 1.00 77.94 92 PRO A O 1
ATOM 682 N N . ARG A 1 93 ? -7.375 2.005 -17.747 1.00 69.69 93 ARG A N 1
ATOM 683 C CA . ARG A 1 93 ? -6.775 3.184 -17.119 1.00 69.69 93 ARG A CA 1
ATOM 684 C C . ARG A 1 93 ? -7.861 4.236 -16.976 1.00 69.69 93 ARG A C 1
ATOM 686 O O . ARG A 1 93 ? -8.399 4.709 -17.976 1.00 69.69 93 ARG A O 1
ATOM 693 N N . THR A 1 94 ? -8.179 4.612 -15.740 1.00 65.06 94 THR A N 1
ATOM 694 C CA . THR A 1 94 ? -9.054 5.770 -15.535 1.00 65.06 94 THR A CA 1
ATOM 695 C C . THR A 1 94 ? -8.292 6.984 -16.070 1.00 65.06 94 THR A C 1
ATOM 697 O O . THR A 1 94 ? -7.187 7.236 -15.576 1.00 65.06 94 THR A O 1
ATOM 700 N N . PRO A 1 95 ? -8.802 7.708 -17.086 1.00 54.91 95 PRO A N 1
ATOM 701 C CA . PRO A 1 95 ? -8.113 8.884 -17.597 1.00 54.91 95 PRO A CA 1
ATOM 702 C C . PRO A 1 95 ? -7.903 9.880 -16.448 1.00 54.91 95 PRO A C 1
ATOM 704 O O . PRO A 1 95 ? -8.761 9.967 -15.561 1.00 54.91 95 PRO A O 1
ATOM 707 N N . PRO A 1 96 ? -6.773 10.615 -16.415 1.00 53.06 96 PRO A N 1
ATOM 708 C CA . PRO A 1 96 ? -6.546 11.619 -15.386 1.00 53.06 96 PRO A CA 1
ATOM 709 C C . PRO A 1 96 ? -7.752 12.551 -15.349 1.00 53.06 96 PRO A C 1
ATOM 711 O O . PRO A 1 96 ? -8.237 12.988 -16.394 1.00 53.06 96 PRO A O 1
ATOM 714 N N . ARG A 1 97 ? -8.267 12.813 -14.144 1.00 54.88 97 ARG A N 1
ATOM 715 C CA . ARG A 1 97 ? -9.428 13.680 -13.951 1.00 54.88 97 ARG A CA 1
ATOM 716 C C . ARG A 1 97 ? -9.068 15.044 -14.532 1.00 54.88 97 ARG A C 1
ATOM 718 O O . ARG A 1 97 ? -8.284 15.773 -13.928 1.00 54.88 97 ARG A O 1
ATOM 725 N N . THR A 1 98 ? -9.579 15.358 -15.722 1.00 44.25 98 THR A N 1
ATOM 726 C CA . THR A 1 98 ? -9.314 16.632 -16.388 1.00 44.25 98 THR A CA 1
ATOM 727 C C . THR A 1 98 ? -9.689 17.737 -15.418 1.00 44.25 98 THR A C 1
ATOM 729 O O . THR A 1 98 ? -10.845 17.826 -15.002 1.00 44.25 98 THR A O 1
ATOM 732 N N . ALA A 1 99 ? -8.708 18.542 -15.009 1.00 48.28 99 ALA A N 1
ATOM 733 C CA . ALA A 1 99 ? -8.985 19.748 -14.256 1.00 48.28 99 ALA A CA 1
ATOM 734 C C . ALA A 1 99 ? -9.910 20.607 -15.121 1.00 48.28 99 ALA A C 1
ATOM 736 O O . ALA A 1 99 ? -9.528 21.019 -16.217 1.00 48.28 99 ALA A O 1
ATOM 737 N N . THR A 1 100 ? -11.136 20.832 -14.652 1.00 40.31 100 THR A N 1
ATOM 738 C CA . THR A 1 100 ? -12.021 21.850 -15.210 1.00 40.31 100 THR A CA 1
ATOM 739 C C . THR A 1 100 ? -11.228 23.150 -15.250 1.00 40.31 100 THR A C 1
ATOM 741 O O . THR A 1 100 ? -10.888 23.699 -14.199 1.00 40.31 100 THR A O 1
ATOM 744 N N . LYS A 1 101 ? -10.874 23.611 -16.455 1.00 42.41 101 LYS A N 1
ATOM 745 C CA . LYS A 1 101 ? -10.387 24.977 -16.634 1.00 42.41 101 LYS A CA 1
ATOM 746 C C . LYS A 1 101 ? -11.505 25.897 -16.146 1.00 42.41 101 LYS A C 1
ATOM 748 O O . LYS A 1 101 ? -12.637 25.769 -16.609 1.00 42.41 101 LYS A O 1
ATOM 753 N N . ARG A 1 102 ? -11.181 26.718 -15.146 1.00 44.25 102 ARG A N 1
ATOM 754 C CA . ARG A 1 102 ? -11.995 27.872 -14.755 1.00 44.25 102 ARG A CA 1
ATOM 755 C C . ARG A 1 102 ? -12.125 28.835 -15.926 1.00 44.25 102 ARG A C 1
ATOM 757 O O . ARG A 1 102 ? -11.163 28.889 -16.727 1.00 44.25 102 ARG A O 1
#

Radius of gyration: 15.75 Å; chains: 1; bounding box: 36×38×36 Å

Sequence (102 aa):
MTRLSNLGTAYREHALAEPAYYRVMFEQAVPGFRPSAEALAVAATAFEASTAAVTACIDSGAFRPGDAQEIAKILWAASHGAVSLEIAGHFPRTPPRTATKR

Foldseek 3Di:
DVQLVVLLVVVLVCCVVCVVVVCVVPVVPDPPDDDDPVRVVVVVVSLVSLLVVQVVCCVVVVDPDDRSSVVSVVSVVVSSVVSVCVVVVVDDDPPPPPPPDD